Protein AF-A0A350PHE5-F1 (afdb_monomer_lite)

pLDDT: mean 70.02, std 13.22, range [41.78, 89.94]

Structure (mmCIF, N/CA/C/O backbone):
data_AF-A0A350PHE5-F1
#
_entry.id   AF-A0A350PHE5-F1
#
loop_
_atom_site.group_PDB
_atom_site.id
_atom_site.type_symbol
_atom_site.label_atom_id
_atom_site.label_alt_id
_atom_site.label_comp_id
_atom_site.label_asym_id
_atom_site.label_entity_id
_atom_site.label_seq_id
_atom_site.pdbx_PDB_ins_code
_atom_site.Cartn_x
_atom_site.Cartn_y
_atom_site.Cartn_z
_atom_site.occupancy
_atom_site.B_iso_or_equiv
_atom_site.auth_seq_id
_atom_site.auth_comp_id
_atom_site.auth_asym_id
_atom_site.auth_atom_id
_atom_site.pdbx_PDB_model_num
ATOM 1 N N . MET A 1 1 ? 28.711 2.537 -21.006 1.00 55.91 1 MET A N 1
ATOM 2 C CA . MET A 1 1 ? 27.345 2.313 -21.543 1.00 55.91 1 MET A CA 1
ATOM 3 C C . MET A 1 1 ? 26.547 1.326 -20.691 1.00 55.91 1 MET A C 1
ATOM 5 O O . MET A 1 1 ? 25.735 1.810 -19.923 1.00 55.91 1 MET A O 1
ATOM 9 N N . TYR A 1 2 ? 26.815 0.011 -20.688 1.00 60.38 2 TYR A N 1
ATOM 10 C CA . TYR A 1 2 ? 26.084 -0.926 -19.801 1.00 60.38 2 TYR A CA 1
ATOM 11 C C . TYR A 1 2 ? 26.309 -0.681 -18.296 1.00 60.38 2 TYR A C 1
ATOM 13 O O . TYR A 1 2 ? 25.380 -0.808 -17.503 1.00 60.38 2 TYR A O 1
ATOM 21 N N . GLU A 1 3 ? 27.524 -0.303 -17.886 1.00 70.81 3 GLU A N 1
ATOM 22 C CA . GLU A 1 3 ? 27.821 -0.021 -16.472 1.00 70.81 3 GLU A CA 1
ATOM 23 C C . GLU A 1 3 ? 27.126 1.255 -15.975 1.00 70.81 3 GLU A C 1
ATOM 25 O O . GLU A 1 3 ? 26.625 1.281 -14.851 1.00 70.81 3 GLU A O 1
ATOM 30 N N . ASP A 1 4 ? 27.025 2.285 -16.822 1.00 73.25 4 ASP A N 1
ATOM 31 C CA . ASP A 1 4 ? 26.329 3.539 -16.500 1.00 73.25 4 ASP A CA 1
ATOM 32 C C . ASP A 1 4 ? 24.809 3.343 -16.421 1.00 73.25 4 ASP A C 1
ATOM 34 O O . ASP A 1 4 ? 24.162 3.870 -15.511 1.00 73.25 4 ASP A O 1
ATOM 38 N N . GLU A 1 5 ? 24.235 2.528 -17.315 1.00 73.44 5 GLU A N 1
ATOM 39 C CA . GLU A 1 5 ? 22.822 2.130 -17.261 1.00 73.44 5 GLU A CA 1
ATOM 40 C C . GLU A 1 5 ? 22.507 1.345 -15.982 1.00 73.44 5 GLU A C 1
ATOM 42 O O . GLU A 1 5 ? 21.544 1.664 -15.282 1.00 73.44 5 GLU A O 1
ATOM 47 N N . GLN A 1 6 ? 23.351 0.379 -15.602 1.00 76.44 6 GLN A N 1
ATOM 48 C CA . GLN A 1 6 ? 23.175 -0.373 -14.355 1.00 76.44 6 GLN A CA 1
ATOM 49 C C . GLN A 1 6 ? 23.306 0.517 -13.114 1.00 76.44 6 GLN A C 1
ATOM 51 O O . GLN A 1 6 ? 22.558 0.352 -12.146 1.00 76.44 6 GLN A O 1
ATOM 56 N N . ARG A 1 7 ? 24.228 1.485 -13.127 1.00 79.62 7 ARG A N 1
ATOM 57 C CA . ARG A 1 7 ? 24.407 2.438 -12.024 1.00 79.62 7 ARG A CA 1
ATOM 58 C C . ARG A 1 7 ? 23.189 3.346 -11.878 1.00 79.62 7 ARG A C 1
ATOM 60 O O . ARG A 1 7 ? 22.701 3.530 -10.764 1.00 79.62 7 ARG A O 1
ATOM 67 N N . THR A 1 8 ? 22.664 3.839 -12.997 1.00 81.06 8 THR A N 1
ATOM 68 C CA . THR A 1 8 ? 21.463 4.682 -13.041 1.00 81.06 8 THR A CA 1
ATOM 69 C C . THR A 1 8 ? 20.235 3.909 -12.564 1.00 81.06 8 THR A C 1
ATOM 71 O O . THR A 1 8 ? 19.517 4.392 -11.690 1.00 81.06 8 THR A O 1
ATOM 74 N N . ALA A 1 9 ? 20.049 2.667 -13.025 1.00 80.00 9 ALA A N 1
ATOM 75 C CA . ALA A 1 9 ? 18.976 1.784 -12.566 1.00 80.00 9 ALA A CA 1
ATOM 76 C C . ALA A 1 9 ? 19.061 1.490 -11.057 1.00 80.00 9 ALA A C 1
ATOM 78 O O . ALA A 1 9 ? 18.048 1.493 -10.359 1.00 80.00 9 ALA A O 1
ATOM 79 N N . LYS A 1 10 ? 20.270 1.281 -10.521 1.00 84.38 10 LYS A N 1
ATOM 80 C CA . LYS A 1 10 ? 20.486 1.026 -9.089 1.00 84.38 10 LYS A CA 1
ATOM 81 C C . LYS A 1 10 ? 20.149 2.244 -8.226 1.00 84.38 10 LYS A C 1
ATOM 83 O O . LYS A 1 10 ? 19.542 2.086 -7.169 1.00 84.38 10 LYS A O 1
ATOM 88 N N . ILE A 1 11 ? 20.510 3.445 -8.681 1.00 89.50 11 ILE A N 1
ATOM 89 C CA . ILE A 1 11 ? 20.177 4.703 -7.999 1.00 89.50 11 ILE A CA 1
ATOM 90 C C . ILE A 1 11 ? 18.666 4.955 -8.066 1.00 89.50 11 ILE A C 1
ATOM 92 O O . ILE A 1 11 ? 18.058 5.223 -7.033 1.00 89.50 11 ILE A O 1
ATOM 96 N N . MET A 1 12 ? 18.044 4.780 -9.237 1.00 87.88 12 MET A N 1
ATOM 97 C CA . MET A 1 12 ? 16.588 4.862 -9.410 1.00 87.88 12 MET A CA 1
ATOM 98 C C . MET A 1 12 ? 15.851 3.917 -8.459 1.00 87.88 12 MET A C 1
ATOM 100 O O . MET A 1 12 ? 15.000 4.374 -7.703 1.00 87.88 12 MET A O 1
ATOM 104 N N . ASN A 1 13 ? 16.245 2.641 -8.392 1.00 84.94 13 ASN A N 1
ATOM 105 C CA . ASN A 1 13 ? 15.647 1.677 -7.463 1.00 84.94 13 ASN A CA 1
ATOM 106 C C . ASN A 1 13 ? 15.768 2.110 -5.996 1.00 84.94 13 ASN A C 1
ATOM 108 O O . ASN A 1 13 ? 14.815 1.961 -5.231 1.00 84.94 13 ASN A O 1
ATOM 112 N N . ALA A 1 14 ? 16.916 2.659 -5.591 1.00 89.38 14 ALA A N 1
ATOM 113 C CA . ALA A 1 14 ? 17.098 3.157 -4.231 1.00 89.38 14 ALA A CA 1
ATOM 114 C C . ALA A 1 14 ? 16.160 4.338 -3.928 1.00 89.38 14 ALA A C 1
ATOM 116 O O . ALA A 1 14 ? 15.500 4.346 -2.888 1.00 89.38 14 ALA A O 1
ATOM 117 N N . PHE A 1 15 ? 16.040 5.299 -4.848 1.00 89.94 15 PHE A N 1
ATOM 118 C CA . PHE A 1 15 ? 15.110 6.422 -4.708 1.00 89.94 15 PHE A CA 1
ATOM 119 C C . PHE A 1 15 ? 13.650 5.970 -4.689 1.00 89.94 15 PHE A C 1
ATOM 121 O O . PHE A 1 15 ? 12.884 6.452 -3.856 1.00 89.94 15 PHE A O 1
ATOM 128 N N . THR A 1 16 ? 13.266 5.018 -5.540 1.00 87.38 16 THR A N 1
ATOM 129 C CA . THR A 1 16 ? 11.925 4.423 -5.531 1.00 87.38 16 THR A CA 1
ATOM 130 C C . THR A 1 16 ? 11.619 3.789 -4.178 1.00 87.38 16 THR A C 1
ATOM 132 O O . THR A 1 16 ? 10.557 4.045 -3.613 1.00 87.38 16 THR A O 1
ATOM 135 N N . LEU A 1 17 ? 12.556 3.024 -3.610 1.00 87.25 17 LEU A N 1
ATOM 136 C CA . LEU A 1 17 ? 12.380 2.395 -2.301 1.00 87.25 17 LEU A CA 1
ATOM 137 C C . LEU A 1 17 ? 12.182 3.441 -1.191 1.00 87.25 17 LEU A C 1
ATOM 139 O O . LEU A 1 17 ? 11.273 3.318 -0.372 1.00 87.25 17 LEU A O 1
ATOM 143 N N . ILE A 1 18 ? 12.996 4.499 -1.192 1.00 89.12 18 ILE A N 1
ATOM 144 C CA . ILE A 1 18 ? 12.895 5.599 -0.225 1.00 89.12 18 ILE A CA 1
ATOM 145 C C . ILE A 1 18 ? 11.562 6.341 -0.382 1.00 89.12 18 ILE A C 1
ATOM 147 O O . ILE A 1 18 ? 10.881 6.593 0.612 1.00 89.12 18 ILE A O 1
ATOM 151 N N . ALA A 1 19 ? 11.154 6.652 -1.613 1.00 85.50 19 ALA A N 1
ATOM 152 C CA . ALA A 1 19 ? 9.892 7.328 -1.897 1.00 85.50 19 ALA A CA 1
ATOM 153 C C . ALA A 1 19 ? 8.683 6.511 -1.412 1.00 85.50 19 ALA A C 1
ATOM 155 O O . ALA A 1 19 ? 7.768 7.072 -0.809 1.00 85.50 19 ALA A O 1
ATOM 156 N N . ILE A 1 20 ? 8.707 5.185 -1.596 1.00 81.56 20 ILE A N 1
ATOM 157 C CA . ILE A 1 20 ? 7.680 4.273 -1.072 1.00 81.56 20 ILE A CA 1
ATOM 158 C C . ILE A 1 20 ? 7.622 4.347 0.459 1.00 81.56 20 ILE A C 1
ATOM 160 O O . ILE A 1 20 ? 6.535 4.485 1.022 1.00 81.56 20 ILE A O 1
ATOM 164 N N . ILE A 1 21 ? 8.772 4.305 1.142 1.00 79.88 21 ILE A N 1
ATOM 165 C CA . ILE A 1 21 ? 8.835 4.390 2.610 1.00 79.88 21 ILE A CA 1
ATOM 166 C C . ILE A 1 21 ? 8.258 5.724 3.097 1.00 79.88 21 ILE A C 1
ATOM 168 O O . ILE A 1 21 ? 7.383 5.729 3.963 1.00 79.88 21 ILE A O 1
ATOM 172 N N . ILE A 1 22 ? 8.676 6.848 2.513 1.00 85.69 22 ILE A N 1
ATOM 173 C CA . ILE A 1 22 ? 8.198 8.183 2.902 1.00 85.69 22 ILE A CA 1
ATOM 174 C C . ILE A 1 22 ? 6.689 8.318 2.655 1.00 85.69 22 ILE A C 1
ATOM 176 O O . ILE A 1 22 ? 5.957 8.770 3.538 1.00 85.69 22 ILE A O 1
ATOM 180 N N . GLY A 1 23 ? 6.198 7.867 1.497 1.00 79.00 23 GLY A N 1
ATOM 181 C CA . GLY A 1 23 ? 4.767 7.859 1.188 1.00 79.00 23 GLY A CA 1
ATOM 182 C C . GLY A 1 23 ? 3.960 7.015 2.180 1.00 79.00 23 GLY A C 1
ATOM 183 O O . GLY A 1 23 ? 2.909 7.446 2.661 1.00 79.00 23 GLY A O 1
ATOM 184 N N . SER A 1 24 ? 4.485 5.846 2.560 1.00 75.94 24 SER A N 1
ATOM 185 C CA . SER A 1 24 ? 3.849 4.967 3.546 1.00 75.94 24 SER A CA 1
ATOM 186 C C . SER A 1 24 ? 3.802 5.579 4.951 1.00 75.94 24 SER A C 1
ATOM 188 O O . SER A 1 24 ? 2.797 5.422 5.644 1.00 75.94 24 SER A O 1
ATOM 190 N N . LEU A 1 25 ? 4.828 6.338 5.352 1.00 77.44 25 LEU A N 1
ATOM 191 C CA . LEU A 1 25 ? 4.847 7.078 6.617 1.00 77.44 25 LEU A CA 1
ATOM 192 C C . LEU A 1 25 ? 3.802 8.200 6.631 1.00 77.44 25 LEU A C 1
ATOM 194 O O . LEU A 1 25 ? 3.119 8.379 7.639 1.00 77.44 25 LEU A O 1
ATOM 198 N N . GLY A 1 26 ? 3.616 8.907 5.512 1.00 77.94 26 GLY A N 1
ATOM 199 C CA . GLY A 1 26 ? 2.573 9.928 5.372 1.00 77.94 26 GLY A CA 1
ATOM 200 C C . GLY A 1 26 ? 1.163 9.349 5.517 1.00 77.94 26 GLY A C 1
ATOM 201 O O . GLY A 1 26 ? 0.356 9.853 6.301 1.00 77.94 26 GLY A O 1
ATOM 202 N N . LEU A 1 27 ? 0.885 8.231 4.836 1.00 70.38 27 LEU A N 1
ATOM 203 C CA . LEU A 1 27 ? -0.376 7.495 4.991 1.00 70.38 27 LEU A CA 1
ATOM 204 C C . LEU A 1 27 ? -0.555 6.966 6.418 1.00 70.38 27 LEU A C 1
ATOM 206 O O . LEU A 1 27 ? -1.645 7.062 6.980 1.00 70.38 27 LEU A O 1
ATOM 210 N N . PHE A 1 28 ? 0.504 6.438 7.035 1.00 68.25 28 PHE A N 1
ATOM 211 C CA . PHE A 1 28 ? 0.466 5.983 8.422 1.00 68.25 28 PHE A CA 1
ATOM 212 C C . PHE A 1 28 ? 0.117 7.127 9.384 1.00 68.25 28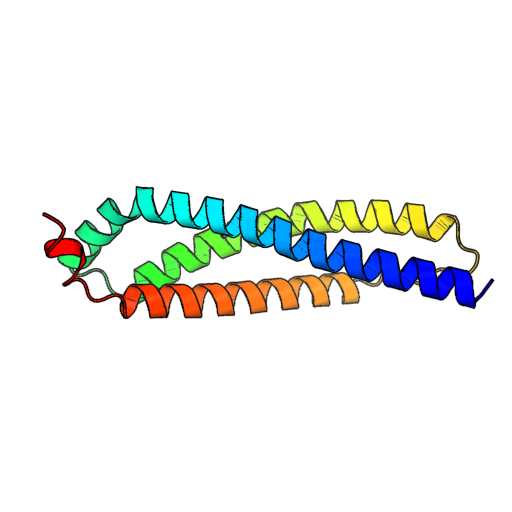 PHE A C 1
ATOM 214 O O . PHE A 1 28 ? -0.728 6.930 10.256 1.00 68.25 28 PHE A O 1
ATOM 221 N N . GLY A 1 29 ? 0.699 8.316 9.195 1.00 74.56 29 GLY A N 1
ATOM 222 C CA . GLY A 1 29 ? 0.399 9.517 9.977 1.00 74.56 29 GLY A CA 1
ATOM 223 C C . GLY A 1 29 ? -1.055 9.969 9.836 1.00 74.56 29 GLY A C 1
ATOM 224 O O . GLY A 1 29 ? -1.727 10.181 10.845 1.00 74.56 29 GLY A O 1
ATOM 225 N N . LEU A 1 30 ? -1.576 10.019 8.604 1.00 69.62 30 LEU A N 1
ATOM 226 C CA . LEU A 1 30 ? -2.986 10.333 8.333 1.00 69.62 30 LEU A CA 1
ATOM 227 C C . LEU A 1 30 ? -3.933 9.323 8.992 1.00 69.62 30 LEU A C 1
ATOM 229 O O . LEU A 1 30 ? -4.886 9.708 9.667 1.00 69.62 30 LEU A O 1
ATOM 233 N N . VAL A 1 31 ? -3.655 8.024 8.855 1.00 61.56 31 VAL A N 1
ATOM 234 C CA . VAL A 1 31 ? -4.470 6.965 9.469 1.00 61.56 31 VAL A CA 1
ATOM 235 C C . VAL A 1 31 ? -4.378 7.002 10.995 1.00 61.56 31 VAL A C 1
ATOM 237 O O . VAL A 1 31 ? -5.388 6.803 11.666 1.00 61.56 31 VAL A O 1
ATOM 240 N N . SER A 1 32 ? -3.200 7.274 11.563 1.00 67.31 32 SER A N 1
ATOM 241 C CA . SER A 1 32 ? -3.024 7.420 13.013 1.00 67.31 32 SER A CA 1
ATOM 242 C C . SER A 1 32 ? -3.818 8.610 13.548 1.00 67.31 32 SER A C 1
ATOM 244 O O . SER A 1 32 ? -4.476 8.486 14.577 1.00 67.31 32 SER A O 1
ATOM 246 N N . TYR A 1 33 ? -3.820 9.734 12.830 1.00 67.12 33 TYR A N 1
ATOM 247 C CA . TYR A 1 33 ? -4.602 10.914 13.188 1.00 67.12 33 TYR A CA 1
ATOM 248 C C . TYR A 1 33 ? -6.114 10.643 13.140 1.00 67.12 33 TYR A C 1
ATOM 250 O O . TYR A 1 33 ? -6.826 10.964 14.095 1.00 67.12 33 TYR A O 1
ATOM 258 N N . MET A 1 34 ? -6.597 9.975 12.084 1.00 62.31 34 MET A N 1
ATOM 259 C CA . MET A 1 34 ? -8.004 9.561 11.963 1.00 62.31 34 MET A CA 1
ATOM 260 C C . MET A 1 34 ? -8.417 8.553 13.046 1.00 62.31 34 MET A C 1
ATOM 262 O O . MET A 1 34 ? -9.518 8.636 13.590 1.00 62.31 34 MET A O 1
ATOM 266 N N . SER A 1 35 ? -7.530 7.619 13.407 1.00 57.84 35 SER A N 1
ATOM 267 C CA . SER A 1 35 ? -7.788 6.646 14.473 1.00 57.84 35 SER A CA 1
ATOM 268 C C . SER A 1 35 ? -7.939 7.325 15.834 1.00 57.84 35 SER A C 1
ATOM 270 O O . SER A 1 35 ? -8.821 6.935 16.591 1.00 57.84 35 SER A O 1
ATOM 272 N N . THR A 1 36 ? -7.130 8.346 16.138 1.00 59.62 36 THR A N 1
ATOM 273 C CA . THR A 1 36 ? -7.210 9.103 17.402 1.00 59.62 36 THR A CA 1
ATOM 274 C C . THR A 1 36 ? -8.455 9.992 17.481 1.00 59.62 36 THR A C 1
ATOM 276 O O . THR A 1 36 ? -8.963 10.245 18.570 1.00 59.62 36 THR A O 1
ATOM 279 N N . THR A 1 37 ? -8.983 10.460 16.347 1.00 55.16 37 THR A N 1
ATOM 280 C CA . THR A 1 37 ? -10.230 11.245 16.320 1.00 55.16 37 THR A CA 1
ATOM 281 C C . THR A 1 37 ? -11.483 10.368 16.402 1.00 55.16 37 THR A C 1
ATOM 283 O O . THR A 1 37 ? -12.480 10.804 16.973 1.00 55.16 37 THR A O 1
ATOM 286 N N . ARG A 1 38 ? -11.443 9.120 15.907 1.00 58.12 38 ARG A N 1
ATOM 287 C CA . ARG A 1 38 ? -12.589 8.183 15.927 1.00 58.12 38 ARG A CA 1
ATOM 288 C C . ARG A 1 38 ? -12.588 7.161 17.072 1.00 58.12 38 ARG A C 1
ATOM 290 O O . ARG A 1 38 ? -13.576 6.450 17.254 1.00 58.12 38 ARG A O 1
ATOM 297 N N . THR A 1 39 ? -11.544 7.104 17.900 1.00 56.72 39 THR A N 1
ATOM 298 C CA . THR A 1 39 ? -11.468 6.210 19.075 1.00 56.72 39 THR A CA 1
ATOM 299 C C . THR A 1 39 ? -12.597 6.433 20.082 1.00 56.72 39 THR A C 1
ATOM 301 O O . THR A 1 39 ? -13.047 5.464 20.690 1.00 56.72 39 THR A O 1
ATOM 304 N N . LYS A 1 40 ? -13.112 7.665 20.227 1.00 51.25 40 LYS A N 1
ATOM 305 C CA . LYS A 1 40 ? -14.237 7.961 21.136 1.00 51.25 40 LYS A CA 1
ATOM 306 C C . LYS A 1 40 ? -15.548 7.283 20.711 1.00 51.25 40 LYS A C 1
ATOM 308 O O . LYS A 1 40 ? -16.235 6.725 21.559 1.00 51.25 40 LYS A O 1
ATOM 313 N N . GLU A 1 41 ? -15.872 7.248 19.418 1.00 54.81 41 GLU A N 1
ATOM 314 C CA . GLU A 1 41 ? -17.086 6.573 18.921 1.00 54.81 41 GLU A CA 1
ATOM 315 C C . GLU A 1 41 ? -16.964 5.044 18.961 1.00 54.81 41 GLU A C 1
ATOM 317 O O . GLU A 1 41 ? -17.926 4.337 19.277 1.00 54.81 41 GLU A O 1
ATOM 322 N N . ILE A 1 42 ? -15.765 4.525 18.680 1.00 57.94 42 ILE A N 1
ATOM 323 C CA . ILE A 1 42 ? -15.470 3.087 18.711 1.00 57.94 42 ILE A CA 1
ATOM 324 C C . ILE A 1 42 ? -15.523 2.558 20.153 1.00 57.94 42 ILE A C 1
ATOM 326 O O . ILE A 1 42 ? -16.063 1.476 20.387 1.00 57.94 42 ILE A O 1
ATOM 330 N N . GLY A 1 43 ? -15.030 3.336 21.125 1.00 52.12 43 GLY A N 1
ATOM 331 C CA . GLY A 1 43 ? -15.122 3.026 22.553 1.00 52.12 43 GLY A CA 1
ATOM 332 C C . GLY A 1 43 ? -16.569 2.926 23.038 1.00 52.12 43 GLY A C 1
ATOM 333 O O . GLY A 1 43 ? -16.934 1.926 23.650 1.00 52.12 43 GLY A O 1
ATOM 334 N N . VAL A 1 44 ? -17.426 3.888 22.677 1.00 57.25 44 VAL A N 1
ATOM 335 C CA . VAL A 1 44 ? -18.856 3.877 23.047 1.00 57.25 44 VAL A CA 1
ATOM 336 C C . VAL A 1 44 ? -19.599 2.691 22.414 1.00 57.25 44 VAL A C 1
ATOM 338 O O . VAL A 1 44 ? -20.355 2.005 23.101 1.00 57.25 44 VAL A O 1
ATOM 341 N N . ARG A 1 45 ? -19.342 2.368 21.136 1.00 56.88 45 ARG A N 1
ATOM 342 C CA . ARG A 1 45 ? -19.952 1.196 20.469 1.00 56.88 45 ARG A CA 1
ATOM 343 C C . ARG A 1 45 ? -19.505 -0.145 21.063 1.00 56.88 45 ARG A C 1
ATOM 345 O O . ARG A 1 45 ? -20.310 -1.071 21.117 1.00 56.88 45 ARG A O 1
ATOM 352 N N . LYS A 1 46 ? -18.258 -0.265 21.531 1.00 53.72 46 LYS A N 1
ATOM 353 C CA . LYS A 1 46 ? -17.735 -1.500 22.146 1.00 53.72 46 LYS A CA 1
ATOM 354 C C . LYS A 1 46 ? -18.353 -1.768 23.524 1.00 53.72 46 LYS A C 1
ATOM 356 O O . LYS A 1 46 ? -18.664 -2.915 23.825 1.00 53.72 46 LYS A O 1
ATOM 361 N N . VAL A 1 47 ? -18.599 -0.723 24.322 1.00 54.19 47 VAL A N 1
ATOM 362 C CA . VAL A 1 47 ? -19.297 -0.834 25.623 1.00 54.19 47 VAL A CA 1
ATOM 363 C C . VAL A 1 47 ? -20.776 -1.213 25.440 1.00 54.19 47 VAL A C 1
ATOM 365 O O . VAL A 1 47 ? -21.346 -1.893 26.285 1.00 54.19 47 VAL A O 1
ATOM 368 N N . LEU A 1 48 ? -21.372 -0.863 24.294 1.00 52.19 48 LEU A N 1
ATOM 369 C CA . LEU A 1 48 ? -22.730 -1.257 23.896 1.00 52.19 48 LEU A CA 1
ATOM 370 C C . LEU A 1 48 ? -22.828 -2.668 23.270 1.00 52.19 48 LEU A C 1
ATOM 372 O O . LEU A 1 48 ? -23.909 -3.061 22.840 1.00 52.19 48 LEU A O 1
ATOM 376 N N . GLY A 1 49 ? -21.734 -3.440 23.219 1.00 53.22 49 GLY A N 1
ATOM 377 C CA . GLY A 1 49 ? -21.746 -4.836 22.759 1.00 53.22 49 GLY A CA 1
ATOM 378 C C . GLY A 1 49 ? -21.443 -5.055 21.271 1.00 53.22 49 GLY A C 1
ATOM 379 O O . GLY A 1 49 ? -21.728 -6.133 20.751 1.00 53.22 49 GLY A O 1
ATOM 380 N N . ALA A 1 50 ? -20.861 -4.075 20.568 1.00 52.75 50 ALA A N 1
ATOM 381 C CA . ALA A 1 50 ? -20.460 -4.254 19.170 1.00 52.75 50 ALA A CA 1
ATOM 382 C C . ALA A 1 50 ? -19.370 -5.334 19.014 1.00 52.75 50 ALA A C 1
ATOM 384 O O . ALA A 1 50 ? -18.348 -5.326 19.706 1.00 52.75 50 ALA A O 1
ATOM 385 N N . ASN A 1 51 ? -19.589 -6.258 18.076 1.00 57.00 51 ASN A N 1
ATOM 386 C CA . ASN A 1 51 ? -18.736 -7.419 17.839 1.00 57.00 51 ASN A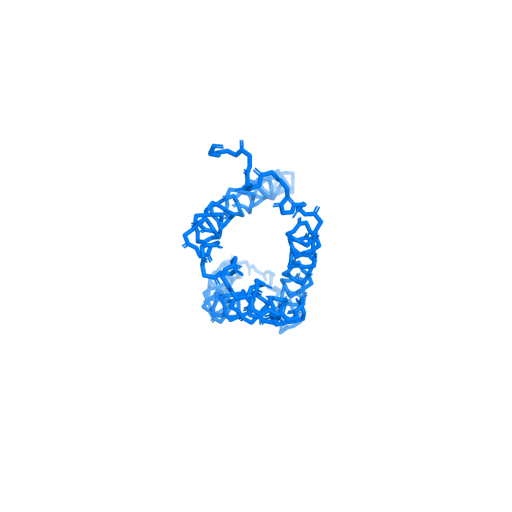 CA 1
ATOM 387 C C . ASN A 1 51 ? -17.416 -7.001 17.155 1.00 57.00 51 ASN A C 1
ATOM 389 O O . ASN A 1 51 ? -17.389 -6.097 16.320 1.00 57.00 51 ASN A O 1
ATOM 393 N N . LEU A 1 52 ? -16.307 -7.681 17.468 1.00 55.38 52 LEU A N 1
ATOM 394 C CA . LEU A 1 52 ? -14.966 -7.400 16.921 1.00 55.38 52 LEU A CA 1
ATOM 395 C C . LEU A 1 52 ? -14.946 -7.428 15.376 1.00 55.38 52 LEU A C 1
ATOM 397 O O . LEU A 1 52 ? -14.182 -6.705 14.734 1.00 55.38 52 LEU A O 1
ATOM 401 N N . LEU A 1 53 ? -15.839 -8.232 14.791 1.00 57.62 53 LEU A N 1
ATOM 402 C CA . LEU A 1 53 ? -16.070 -8.353 13.352 1.00 57.62 53 LEU A CA 1
ATOM 403 C C . LEU A 1 53 ? -16.605 -7.068 12.703 1.00 57.62 53 LEU A C 1
ATOM 405 O O . LEU A 1 53 ? -16.241 -6.789 11.564 1.00 57.62 53 LEU A O 1
ATOM 409 N N . ASP A 1 54 ? -17.398 -6.253 13.403 1.00 59.41 54 ASP A N 1
ATOM 410 C CA . ASP A 1 54 ? -17.917 -4.995 12.847 1.00 59.41 54 ASP A CA 1
ATOM 411 C C . ASP A 1 54 ? -16.829 -3.924 12.763 1.00 59.41 54 ASP A C 1
ATOM 413 O O . ASP A 1 54 ? -16.775 -3.161 11.800 1.00 59.41 54 ASP A O 1
ATOM 417 N N . ILE A 1 55 ? -15.902 -3.912 13.726 1.00 60.41 55 ILE A N 1
ATOM 418 C CA . ILE A 1 55 ? -14.729 -3.030 13.699 1.00 60.41 55 ILE A CA 1
ATOM 419 C C . ILE A 1 55 ? -13.794 -3.452 12.557 1.00 60.41 55 ILE A C 1
ATOM 421 O O . ILE A 1 55 ? -13.360 -2.609 11.773 1.00 60.41 55 ILE A O 1
ATOM 425 N N . LEU A 1 56 ? -13.540 -4.757 12.410 1.00 59.78 56 LEU A N 1
ATOM 426 C CA . LEU A 1 56 ? -12.780 -5.317 11.286 1.00 59.78 56 LEU A CA 1
ATOM 427 C C . LEU A 1 56 ? -13.391 -4.939 9.932 1.00 59.78 56 LEU A C 1
ATOM 429 O O . LEU A 1 56 ? -12.672 -4.531 9.020 1.00 59.78 56 LEU A O 1
ATOM 433 N N . LYS A 1 57 ? -14.716 -5.042 9.805 1.00 63.69 57 LYS A N 1
ATOM 434 C CA . LYS A 1 57 ? -15.429 -4.738 8.565 1.00 63.69 57 LYS A CA 1
ATOM 435 C C . LYS A 1 57 ? -15.427 -3.240 8.267 1.00 63.69 57 LYS A C 1
ATOM 437 O O . LYS A 1 57 ? -15.171 -2.864 7.129 1.00 63.69 57 LYS A O 1
ATOM 442 N N . LEU A 1 58 ? -15.633 -2.383 9.266 1.00 64.50 58 LEU A N 1
ATOM 443 C CA . LEU A 1 58 ? -15.628 -0.929 9.091 1.00 64.50 58 LEU A CA 1
ATOM 444 C C . LEU A 1 58 ? -14.258 -0.425 8.610 1.00 64.50 58 LEU A C 1
ATOM 446 O O . LEU A 1 58 ? -14.169 0.189 7.549 1.00 64.50 58 LEU A O 1
ATOM 450 N N . PHE A 1 59 ? -13.186 -0.762 9.335 1.00 64.19 59 PHE A N 1
ATOM 451 C CA . PHE A 1 59 ? -11.824 -0.363 8.962 1.00 64.19 59 PHE A CA 1
ATOM 452 C C . PHE A 1 59 ? -11.365 -1.014 7.658 1.00 64.19 59 PHE A C 1
ATOM 454 O O . PHE A 1 59 ? -10.698 -0.369 6.847 1.00 64.19 59 PHE A O 1
ATOM 461 N N . GLY A 1 60 ? -11.728 -2.281 7.441 1.00 66.44 60 GLY A N 1
ATOM 462 C CA . GLY A 1 60 ? -11.396 -2.997 6.218 1.00 66.44 60 GLY A CA 1
ATOM 463 C C . GLY A 1 60 ? -12.034 -2.369 4.984 1.00 66.44 60 GLY A C 1
ATOM 464 O O . GLY A 1 60 ? -11.357 -2.201 3.975 1.00 66.44 60 GLY A O 1
ATOM 465 N N . THR A 1 61 ? -13.301 -1.959 5.075 1.00 67.69 61 THR A N 1
ATOM 466 C CA . THR A 1 61 ? -14.018 -1.346 3.948 1.00 67.69 61 THR A CA 1
ATOM 467 C C . THR A 1 61 ? -13.522 0.075 3.676 1.00 67.69 61 THR A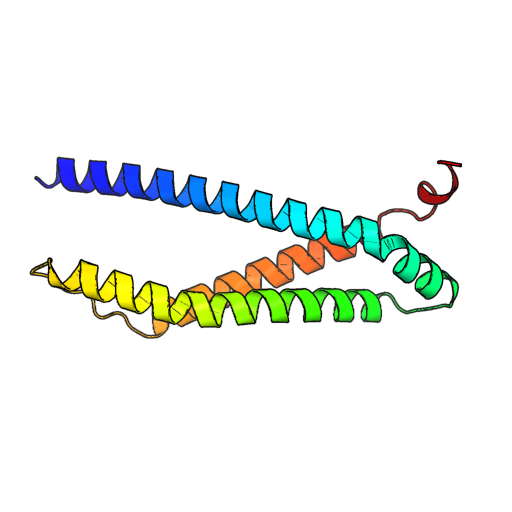 C 1
ATOM 469 O O . THR A 1 61 ? -13.320 0.425 2.519 1.00 67.69 61 THR A O 1
ATOM 472 N N . GLU A 1 62 ? -13.261 0.878 4.714 1.00 69.25 62 GLU A N 1
ATOM 473 C CA . GLU A 1 62 ? -12.770 2.259 4.567 1.00 69.25 62 GLU A CA 1
ATOM 474 C C . GLU A 1 62 ? -11.374 2.288 3.921 1.00 69.25 62 GLU A C 1
ATOM 476 O O . GLU A 1 62 ? -11.145 3.038 2.973 1.00 69.25 62 GLU A O 1
ATOM 481 N N . LEU A 1 63 ? -10.466 1.399 4.342 1.00 68.31 63 LEU A N 1
ATOM 482 C CA . LEU A 1 63 ? -9.135 1.276 3.741 1.00 68.31 63 LEU A CA 1
ATOM 483 C C . LEU A 1 63 ? -9.168 0.640 2.349 1.00 68.31 63 LEU A C 1
ATOM 485 O O . LEU A 1 63 ? -8.498 1.146 1.454 1.00 68.31 63 LEU A O 1
ATOM 489 N N . ALA A 1 64 ? -9.955 -0.417 2.126 1.00 73.81 64 ALA A N 1
ATOM 490 C CA . ALA A 1 64 ? -10.095 -1.015 0.796 1.00 73.81 64 ALA A CA 1
ATOM 491 C C . ALA A 1 64 ? -10.651 -0.010 -0.224 1.00 73.81 64 ALA A C 1
ATOM 493 O O . ALA A 1 64 ? -10.188 0.029 -1.363 1.00 73.81 64 ALA A O 1
ATOM 494 N N . LEU A 1 65 ? -11.590 0.842 0.194 1.00 77.12 65 LEU A N 1
ATOM 495 C CA . LEU A 1 65 ? -12.151 1.899 -0.640 1.00 77.12 65 LEU A CA 1
ATOM 496 C C . LEU A 1 65 ? -11.114 2.997 -0.923 1.00 77.12 65 LEU A C 1
ATOM 498 O O . LEU A 1 65 ? -10.933 3.368 -2.081 1.00 77.12 65 LEU A O 1
ATOM 502 N N . LEU A 1 66 ? -10.359 3.446 0.088 1.00 75.69 66 LEU A N 1
ATOM 503 C CA . LEU A 1 66 ? -9.282 4.430 -0.089 1.00 75.69 66 LEU A CA 1
ATOM 504 C C . LEU A 1 66 ? -8.175 3.918 -1.029 1.00 75.69 66 LEU A C 1
ATOM 506 O O . LEU A 1 66 ? -7.721 4.625 -1.932 1.00 75.69 66 LEU A O 1
ATOM 510 N N . THR A 1 67 ? -7.750 2.669 -0.831 1.00 77.31 67 THR A N 1
ATOM 511 C CA . THR A 1 67 ? -6.731 2.002 -1.644 1.00 77.31 67 THR A CA 1
ATOM 512 C C . THR A 1 67 ? -7.230 1.749 -3.066 1.00 77.31 67 THR A C 1
ATOM 514 O O . THR A 1 67 ? -6.488 1.974 -4.020 1.00 77.31 67 THR A O 1
ATOM 517 N N . GLY A 1 68 ? -8.491 1.339 -3.225 1.00 80.69 68 GLY A N 1
ATOM 518 C CA . GLY A 1 68 ? -9.120 1.125 -4.526 1.00 80.69 68 GLY A CA 1
ATOM 519 C C . GLY A 1 68 ? -9.194 2.410 -5.348 1.00 80.69 68 GLY A C 1
ATOM 520 O O . GLY A 1 68 ? -8.748 2.427 -6.492 1.00 80.69 68 GLY A O 1
ATOM 521 N N . ILE A 1 69 ? -9.661 3.511 -4.749 1.00 82.56 69 ILE A N 1
ATOM 522 C CA . ILE A 1 69 ? -9.684 4.831 -5.401 1.00 82.56 69 ILE A CA 1
ATOM 523 C C . ILE A 1 69 ? -8.268 5.263 -5.799 1.00 82.56 69 ILE A C 1
ATOM 525 O O . ILE A 1 69 ? -8.049 5.704 -6.927 1.00 82.56 69 ILE A O 1
ATOM 529 N N . SER A 1 70 ? -7.292 5.082 -4.906 1.00 83.06 70 SER A N 1
ATOM 530 C CA . SER A 1 70 ? -5.892 5.409 -5.198 1.00 83.06 70 SER A CA 1
ATOM 531 C C . SER A 1 70 ? -5.356 4.611 -6.391 1.00 83.06 70 SER A C 1
ATOM 533 O O . SER A 1 70 ? -4.696 5.180 -7.256 1.00 83.06 70 SER A O 1
ATOM 535 N N . PHE A 1 71 ? -5.674 3.315 -6.486 1.00 84.25 71 PHE A N 1
ATOM 536 C CA . PHE A 1 71 ? -5.258 2.468 -7.607 1.00 84.25 71 PHE A CA 1
ATOM 537 C C . PHE A 1 71 ? -5.908 2.889 -8.928 1.00 84.25 71 PHE A C 1
ATOM 539 O O . PHE A 1 71 ? -5.223 2.963 -9.946 1.00 84.25 71 PHE A O 1
ATOM 546 N N . VAL A 1 72 ? -7.205 3.211 -8.915 1.00 88.12 72 VAL A N 1
ATOM 547 C CA . VAL A 1 72 ? -7.940 3.663 -10.109 1.00 88.12 72 VAL A CA 1
ATOM 548 C C . VAL A 1 72 ? -7.336 4.940 -10.692 1.00 88.12 72 VAL A C 1
ATOM 550 O O . VAL A 1 72 ? -7.323 5.098 -11.908 1.00 88.12 72 VAL A O 1
ATOM 553 N N . ILE A 1 73 ? -6.801 5.828 -9.853 1.00 87.56 73 ILE A N 1
ATOM 554 C CA . ILE A 1 73 ? -6.128 7.055 -10.299 1.00 87.56 73 ILE A CA 1
ATOM 555 C C . ILE A 1 73 ? -4.673 6.770 -10.705 1.00 87.56 73 ILE A C 1
ATOM 557 O O . ILE A 1 73 ? -4.205 7.251 -11.736 1.00 87.56 73 ILE A O 1
ATOM 561 N N . ALA A 1 74 ? -3.949 5.964 -9.924 1.00 84.75 74 ALA A N 1
ATOM 562 C CA . ALA A 1 74 ? -2.536 5.678 -10.160 1.00 84.75 74 ALA A CA 1
ATOM 563 C C . ALA A 1 74 ? -2.288 4.828 -11.417 1.00 84.75 74 ALA A C 1
ATOM 565 O O . ALA A 1 74 ? -1.314 5.069 -12.127 1.00 84.75 74 ALA A O 1
ATOM 566 N N . ALA A 1 75 ? -3.157 3.857 -11.719 1.00 85.94 75 ALA A N 1
ATOM 567 C CA . ALA A 1 75 ? -3.009 2.961 -12.865 1.00 85.94 75 ALA A CA 1
ATOM 568 C C . ALA A 1 75 ? -2.955 3.693 -14.227 1.00 85.94 75 ALA A C 1
ATOM 570 O O . ALA A 1 75 ? -1.980 3.489 -14.954 1.00 85.94 75 ALA A O 1
ATOM 571 N N . PRO A 1 76 ? -3.913 4.574 -14.591 1.00 87.81 76 PRO A N 1
ATOM 572 C CA . PRO A 1 76 ? -3.866 5.297 -15.863 1.00 87.81 76 PRO A CA 1
ATOM 573 C C . PRO A 1 76 ? -2.710 6.301 -15.928 1.00 87.81 76 PRO A C 1
ATOM 575 O O . PRO A 1 76 ? -2.080 6.431 -16.976 1.00 87.81 76 PRO A O 1
ATOM 578 N N . ILE A 1 77 ? -2.384 6.966 -14.814 1.00 87.75 77 ILE A N 1
ATOM 579 C CA . ILE A 1 77 ? -1.243 7.892 -14.737 1.00 87.75 77 ILE A CA 1
ATOM 580 C C . ILE A 1 77 ? 0.068 7.142 -14.990 1.00 87.75 77 ILE A C 1
ATOM 582 O O . ILE A 1 77 ? 0.869 7.555 -15.828 1.00 87.75 77 ILE A O 1
ATOM 586 N N . SER A 1 78 ? 0.270 6.014 -14.303 1.00 85.56 78 SER A N 1
ATOM 587 C CA . SER A 1 78 ? 1.457 5.174 -14.462 1.00 85.56 78 SER A CA 1
ATOM 588 C C . SER A 1 78 ? 1.573 4.636 -15.885 1.00 85.56 78 SER A C 1
ATOM 590 O O . SER A 1 78 ? 2.655 4.686 -16.464 1.00 85.56 78 SER A O 1
ATOM 592 N N . TRP A 1 79 ? 0.465 4.196 -16.485 1.00 85.06 79 TRP A N 1
ATOM 593 C CA . TRP A 1 79 ? 0.451 3.742 -17.873 1.00 85.06 79 TRP A CA 1
ATOM 594 C C . TRP A 1 79 ? 0.843 4.845 -18.861 1.00 85.06 79 TRP A C 1
ATOM 596 O O . TRP A 1 79 ? 1.656 4.600 -19.751 1.00 85.06 79 TRP A O 1
ATOM 606 N N . TYR A 1 80 ? 0.315 6.060 -18.687 1.00 85.44 80 TYR A N 1
ATOM 607 C CA . TYR A 1 80 ? 0.628 7.202 -19.547 1.00 85.44 80 TYR A CA 1
ATOM 608 C C . TYR A 1 80 ? 2.109 7.596 -19.466 1.00 85.44 80 TYR A C 1
ATOM 610 O O . TYR A 1 80 ? 2.783 7.689 -20.491 1.00 85.44 80 TYR A O 1
ATOM 618 N N . LEU A 1 81 ? 2.634 7.758 -18.247 1.00 84.38 81 LEU A N 1
ATOM 619 C CA . LEU A 1 81 ? 4.046 8.070 -18.006 1.00 84.38 81 LEU A CA 1
ATOM 620 C C . LEU A 1 81 ? 4.969 6.997 -18.585 1.00 84.38 81 LEU A C 1
ATOM 622 O O . LEU A 1 81 ? 5.952 7.316 -19.248 1.00 84.38 81 LEU A O 1
ATOM 626 N N . MET A 1 82 ? 4.640 5.725 -18.354 1.00 80.50 82 MET A N 1
ATOM 627 C CA . MET A 1 82 ? 5.491 4.614 -18.762 1.00 80.50 82 MET A CA 1
ATOM 628 C C . MET A 1 82 ? 5.452 4.386 -20.274 1.00 80.50 82 MET A C 1
ATOM 630 O O . MET A 1 82 ? 6.479 4.047 -20.851 1.00 80.50 82 MET A O 1
ATOM 634 N N . ARG A 1 83 ? 4.316 4.643 -20.937 1.00 81.19 83 ARG A N 1
ATOM 635 C CA . ARG A 1 83 ? 4.235 4.676 -22.404 1.00 81.19 83 ARG A CA 1
ATOM 636 C C . ARG A 1 83 ? 5.126 5.775 -22.981 1.00 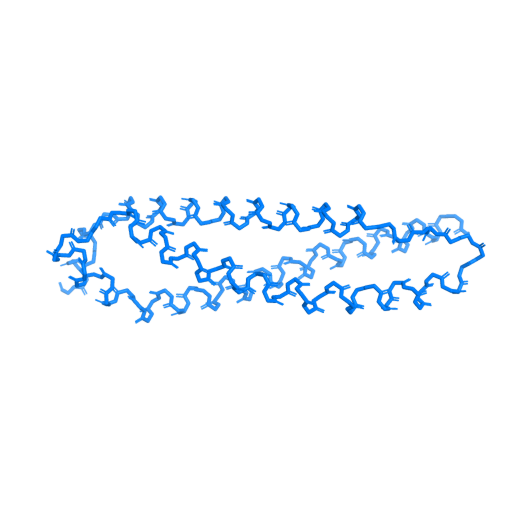81.19 83 ARG A C 1
ATOM 638 O O . ARG A 1 83 ? 5.921 5.478 -23.863 1.00 81.19 83 ARG A O 1
ATOM 645 N N . ASN A 1 84 ? 5.015 7.001 -22.468 1.00 81.75 84 ASN A N 1
ATOM 646 C CA . ASN A 1 84 ? 5.810 8.134 -22.948 1.00 81.75 84 ASN A CA 1
ATOM 647 C C . ASN A 1 84 ? 7.315 7.888 -22.753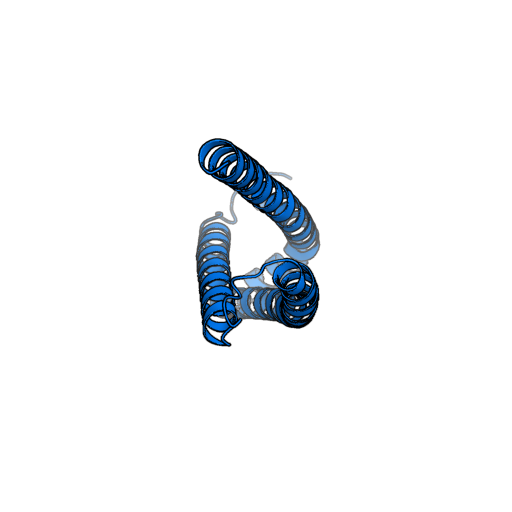 1.00 81.75 84 ASN A C 1
ATOM 649 O O . ASN A 1 84 ? 8.113 8.178 -23.633 1.00 81.75 84 ASN A O 1
ATOM 653 N N . TRP A 1 85 ? 7.693 7.276 -21.627 1.00 78.50 85 TRP A N 1
ATOM 654 C CA . TRP A 1 85 ? 9.072 6.873 -21.361 1.00 78.50 85 TRP A CA 1
ATOM 655 C C . TRP A 1 85 ? 9.564 5.781 -22.321 1.00 78.50 85 TRP A C 1
ATOM 657 O O . TRP A 1 85 ? 10.681 5.856 -22.815 1.00 78.50 85 TRP A O 1
ATOM 667 N N . LEU A 1 86 ? 8.744 4.764 -22.613 1.00 75.19 86 LEU A N 1
ATOM 668 C CA . LEU A 1 86 ? 9.116 3.665 -23.515 1.00 75.19 86 LEU A CA 1
ATOM 669 C C . LEU A 1 86 ? 9.200 4.071 -24.992 1.00 75.19 86 LEU A C 1
ATOM 671 O O . LEU A 1 86 ? 9.809 3.346 -25.777 1.00 75.19 86 LEU A O 1
ATOM 675 N N . GLU A 1 87 ? 8.587 5.183 -25.397 1.00 74.69 87 GLU A N 1
ATOM 676 C CA . GLU A 1 87 ? 8.671 5.672 -26.777 1.00 74.69 87 GLU A CA 1
ATOM 677 C C . GLU A 1 87 ? 10.079 6.148 -27.157 1.00 74.69 87 GLU A C 1
ATOM 679 O O . GLU A 1 87 ? 10.448 6.023 -28.325 1.00 74.69 87 GLU A O 1
ATOM 684 N N . GLU A 1 88 ? 10.885 6.583 -26.184 1.00 69.88 88 GLU A N 1
ATOM 685 C CA . GLU A 1 88 ? 12.282 6.994 -26.381 1.00 69.88 88 GLU A CA 1
ATOM 686 C C . GLU A 1 88 ? 13.253 5.807 -26.553 1.00 69.88 88 GLU A C 1
ATOM 688 O O . GLU A 1 88 ? 14.395 5.997 -26.973 1.00 69.88 88 GLU A O 1
ATOM 693 N N . PHE A 1 89 ? 12.812 4.569 -26.291 1.00 68.69 89 PHE A N 1
ATOM 694 C CA . PHE A 1 89 ? 13.651 3.371 -26.384 1.00 68.69 89 PHE A CA 1
ATOM 695 C C . PHE A 1 89 ? 13.344 2.542 -27.640 1.00 68.69 89 PHE A C 1
ATOM 697 O O . PHE A 1 89 ? 12.195 2.235 -27.964 1.00 68.69 89 PHE A O 1
ATOM 704 N N . ALA A 1 90 ? 14.403 2.107 -28.334 1.00 60.56 90 ALA A N 1
ATOM 705 C CA . ALA A 1 90 ? 14.304 1.242 -29.515 1.00 60.56 90 ALA A CA 1
ATOM 706 C C . ALA A 1 90 ? 13.795 -0.181 -29.190 1.00 60.56 90 ALA A C 1
ATOM 708 O O . ALA A 1 90 ? 13.268 -0.860 -30.070 1.00 60.56 90 ALA A O 1
ATOM 709 N N . TYR A 1 91 ? 13.924 -0.621 -27.931 1.00 53.19 91 TYR A N 1
ATOM 710 C CA . TYR A 1 91 ? 13.418 -1.899 -27.425 1.00 53.19 91 TYR A CA 1
ATOM 711 C C . TYR A 1 91 ? 12.268 -1.634 -26.443 1.00 53.19 91 TYR A C 1
ATOM 713 O O . TYR A 1 91 ? 12.488 -1.141 -25.337 1.00 53.19 91 TYR A O 1
ATOM 721 N N . LYS A 1 92 ? 11.032 -1.924 -26.858 1.00 65.50 92 LYS A N 1
ATOM 722 C CA . LYS A 1 92 ? 9.814 -1.617 -26.093 1.00 65.50 92 LYS A CA 1
ATOM 723 C C . LYS A 1 92 ? 9.290 -2.886 -25.430 1.00 65.50 92 LYS A C 1
ATOM 725 O O . LYS A 1 92 ? 9.074 -3.886 -26.107 1.00 65.50 92 LYS A O 1
ATOM 730 N N . ILE A 1 93 ? 9.058 -2.842 -24.121 1.00 68.25 93 ILE A N 1
ATOM 731 C CA . ILE A 1 93 ? 8.307 -3.888 -23.416 1.00 68.25 93 ILE A CA 1
ATOM 732 C C . ILE A 1 93 ? 6.823 -3.536 -23.513 1.00 68.25 93 ILE A C 1
ATOM 734 O O . ILE A 1 93 ? 6.413 -2.441 -23.135 1.00 68.25 93 ILE A O 1
ATOM 738 N N . GLU A 1 94 ? 5.993 -4.452 -24.003 1.00 67.12 94 GLU A N 1
ATOM 739 C CA . GLU A 1 94 ? 4.549 -4.238 -23.968 1.00 67.12 94 GLU A CA 1
ATOM 740 C C . GLU A 1 94 ? 4.063 -4.226 -22.515 1.00 67.12 94 GLU A C 1
ATOM 742 O O . GLU A 1 94 ? 4.228 -5.193 -21.768 1.00 67.12 94 GLU A O 1
ATOM 747 N N . LEU A 1 95 ? 3.457 -3.108 -22.105 1.00 68.19 95 LEU A N 1
ATOM 748 C CA . LEU A 1 95 ? 2.803 -2.973 -20.807 1.00 68.19 95 LEU A CA 1
ATOM 749 C C . LEU A 1 95 ? 1.544 -3.843 -20.778 1.00 68.19 95 LEU A C 1
ATOM 751 O O . LEU A 1 95 ? 0.433 -3.374 -21.021 1.00 68.19 95 LEU A O 1
ATOM 755 N N . GLY A 1 96 ? 1.728 -5.130 -20.496 1.00 75.31 96 GLY A N 1
ATOM 756 C CA . GLY A 1 96 ? 0.633 -6.068 -20.320 1.00 75.31 96 GLY A CA 1
ATOM 757 C C . GLY A 1 96 ? -0.184 -5.755 -19.065 1.00 75.31 96 GLY A C 1
ATOM 758 O O . GLY A 1 96 ? 0.355 -5.360 -18.028 1.00 75.31 96 GLY A O 1
ATOM 759 N N . ILE A 1 97 ? -1.492 -6.030 -19.127 1.00 78.81 97 ILE A N 1
ATOM 760 C CA . ILE A 1 97 ? -2.415 -5.956 -17.977 1.00 78.81 97 ILE A CA 1
ATOM 761 C C . ILE A 1 97 ? -1.880 -6.748 -16.761 1.00 78.81 97 ILE A C 1
ATOM 763 O O . ILE A 1 97 ? -2.177 -6.401 -15.618 1.00 78.81 97 ILE A O 1
ATOM 767 N N . GLY A 1 98 ? -1.043 -7.770 -16.984 1.00 83.56 98 GLY A N 1
ATOM 768 C CA . GLY A 1 98 ? -0.440 -8.591 -15.932 1.00 83.56 98 GLY A CA 1
ATOM 769 C C . GLY A 1 98 ? 0.350 -7.806 -14.877 1.00 83.56 98 GLY A C 1
ATOM 770 O O . GLY A 1 98 ? 0.273 -8.149 -13.700 1.00 83.56 98 GLY A O 1
ATOM 771 N N . ILE A 1 99 ? 1.044 -6.725 -15.251 1.00 83.19 99 ILE A N 1
ATOM 772 C CA . ILE A 1 99 ? 1.817 -5.907 -14.295 1.00 83.19 99 ILE A CA 1
ATOM 773 C C . ILE A 1 99 ? 0.873 -5.137 -13.364 1.00 83.19 99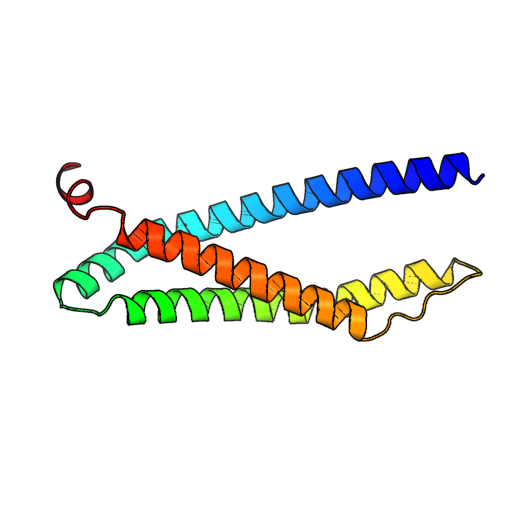 ILE A C 1
ATOM 775 O O . ILE A 1 99 ? 1.091 -5.092 -12.154 1.00 83.19 99 ILE A O 1
ATOM 779 N N . PHE A 1 100 ? -0.218 -4.592 -13.908 1.00 83.81 100 PHE A N 1
ATOM 780 C CA . PHE A 1 100 ? -1.239 -3.901 -13.120 1.00 83.81 100 PHE A CA 1
ATOM 781 C C . PHE A 1 100 ? -2.001 -4.863 -12.206 1.00 83.81 100 PHE A C 1
ATOM 783 O O . PHE A 1 100 ? -2.272 -4.518 -11.059 1.00 83.81 100 PHE A O 1
ATOM 790 N N . LEU A 1 101 ? -2.297 -6.081 -12.674 1.00 85.06 101 LEU A N 1
ATOM 791 C CA . LEU A 1 101 ? -2.899 -7.126 -11.843 1.00 85.06 101 LEU A CA 1
ATOM 792 C C . LEU A 1 101 ? -1.968 -7.562 -10.707 1.00 85.06 101 LEU A C 1
ATOM 794 O O . LEU A 1 101 ? -2.419 -7.684 -9.570 1.00 85.06 101 LEU A O 1
ATOM 798 N N . LEU A 1 102 ? -0.672 -7.740 -10.980 1.00 86.19 102 LEU A N 1
ATOM 799 C CA . LEU A 1 102 ? 0.328 -8.029 -9.950 1.00 86.19 102 LEU A CA 1
ATOM 800 C C . LEU A 1 102 ? 0.400 -6.900 -8.918 1.00 86.19 102 LEU A C 1
ATOM 802 O O . LEU A 1 102 ? 0.309 -7.169 -7.721 1.00 86.19 102 LEU A O 1
ATOM 806 N N . ALA A 1 103 ? 0.476 -5.646 -9.365 1.00 82.94 103 ALA A N 1
ATOM 807 C CA . ALA A 1 103 ? 0.492 -4.481 -8.485 1.00 82.94 103 ALA A CA 1
ATOM 808 C C . ALA A 1 103 ? -0.778 -4.390 -7.621 1.00 82.94 103 ALA A C 1
ATOM 810 O O . ALA A 1 103 ? -0.682 -4.203 -6.408 1.00 82.94 103 ALA A O 1
ATOM 811 N N . LEU A 1 104 ? -1.958 -4.591 -8.217 1.00 84.19 104 LEU A N 1
ATOM 812 C CA . LEU A 1 104 ? -3.235 -4.610 -7.504 1.00 84.19 104 LEU A CA 1
ATOM 813 C C . LEU A 1 104 ? -3.279 -5.731 -6.461 1.00 84.19 104 LEU A C 1
ATOM 815 O O . LEU A 1 104 ? -3.682 -5.499 -5.323 1.00 84.19 104 LEU A O 1
ATOM 819 N N . SER A 1 105 ? -2.832 -6.933 -6.831 1.00 84.31 105 SER A N 1
ATOM 820 C CA . SER A 1 105 ? -2.797 -8.085 -5.928 1.00 84.31 105 SER A CA 1
ATOM 821 C C . SER A 1 105 ? -1.858 -7.850 -4.741 1.00 84.31 105 SER A C 1
ATOM 823 O O . SER A 1 105 ? -2.235 -8.118 -3.603 1.00 84.31 105 SER A O 1
ATOM 825 N N . GLY A 1 106 ? -0.681 -7.262 -4.981 1.00 84.38 106 GLY A N 1
ATOM 826 C CA . GLY A 1 106 ? 0.280 -6.918 -3.936 1.00 84.38 106 GLY A CA 1
ATOM 827 C C . GLY A 1 106 ? -0.257 -5.845 -2.993 1.00 84.38 106 GLY A C 1
ATOM 828 O O . GLY A 1 106 ? -0.159 -5.985 -1.777 1.00 84.38 106 GLY A O 1
ATOM 829 N N . ILE A 1 107 ? -0.899 -4.811 -3.541 1.00 80.50 107 ILE A N 1
ATOM 830 C CA . ILE A 1 107 ? -1.560 -3.758 -2.764 1.00 80.50 107 ILE A CA 1
ATOM 831 C C . ILE A 1 107 ? -2.671 -4.334 -1.881 1.00 80.50 107 ILE A C 1
ATOM 833 O O . ILE A 1 107 ? -2.717 -4.034 -0.689 1.00 80.50 107 ILE A O 1
ATOM 837 N N . LEU A 1 108 ? -3.540 -5.186 -2.431 1.00 80.56 108 LEU A N 1
ATOM 838 C CA . LEU A 1 108 ? -4.603 -5.833 -1.661 1.00 80.56 108 LEU A CA 1
ATOM 839 C C . LEU A 1 108 ? -4.028 -6.699 -0.538 1.00 80.56 108 LEU A C 1
ATOM 841 O O . LEU A 1 108 ? -4.512 -6.635 0.591 1.00 80.56 108 LEU A O 1
ATOM 845 N N . LEU A 1 109 ? -2.970 -7.458 -0.821 1.00 82.88 109 LEU A N 1
ATOM 846 C CA . LEU A 1 109 ? -2.311 -8.323 0.154 1.00 82.88 109 LEU A CA 1
ATOM 847 C C . LEU A 1 109 ? -1.693 -7.504 1.299 1.00 82.88 109 LEU A C 1
ATOM 849 O O . LEU A 1 109 ? -1.931 -7.810 2.468 1.00 82.88 109 LEU A O 1
ATOM 853 N N . ILE A 1 110 ? -0.983 -6.415 0.989 1.00 76.06 110 ILE A N 1
ATOM 854 C CA . ILE A 1 110 ? -0.415 -5.498 1.991 1.00 76.06 110 ILE A CA 1
ATOM 855 C C . ILE A 1 110 ? -1.520 -4.830 2.816 1.00 76.06 110 ILE A C 1
ATOM 857 O O . ILE A 1 110 ? -1.395 -4.743 4.041 1.00 76.06 110 ILE A O 1
ATOM 861 N N . SER A 1 111 ? -2.609 -4.387 2.185 1.00 70.88 111 SER A N 1
ATOM 862 C CA . SER A 1 111 ? -3.749 -3.796 2.890 1.00 70.88 111 SER A CA 1
ATOM 863 C C . SER A 1 111 ? -4.377 -4.792 3.862 1.00 70.88 111 SER A C 1
ATOM 865 O O . SER A 1 111 ? -4.540 -4.461 5.036 1.00 70.88 111 SER A O 1
ATOM 867 N N . VAL A 1 112 ? -4.649 -6.027 3.431 1.00 69.81 112 VAL A N 1
ATOM 868 C CA . VAL A 1 112 ? -5.207 -7.081 4.296 1.00 69.81 112 VAL A CA 1
ATOM 869 C C . VAL A 1 112 ? -4.269 -7.401 5.460 1.00 69.81 112 VAL A C 1
ATOM 871 O O . VAL A 1 112 ? -4.726 -7.456 6.601 1.00 69.81 112 VAL A O 1
ATOM 874 N N . LEU A 1 113 ? -2.963 -7.545 5.212 1.00 73.25 113 LEU A N 1
ATOM 875 C CA . LEU A 1 113 ? -1.978 -7.783 6.273 1.00 73.25 113 LEU A CA 1
ATOM 876 C C . LEU A 1 113 ? -1.919 -6.622 7.272 1.00 73.25 113 LEU A C 1
ATOM 878 O O . LEU A 1 113 ? -1.915 -6.846 8.482 1.00 73.25 113 LEU A O 1
ATOM 882 N N . THR A 1 114 ? -1.925 -5.381 6.784 1.00 69.25 114 THR A N 1
ATOM 883 C CA . THR A 1 114 ? -1.884 -4.179 7.629 1.00 69.25 114 THR A CA 1
ATOM 884 C C . THR A 1 114 ? -3.145 -4.055 8.481 1.00 69.25 114 THR A C 1
ATOM 886 O O . THR A 1 114 ? -3.053 -3.732 9.666 1.00 69.25 114 THR A O 1
ATOM 889 N N . ILE A 1 115 ? -4.319 -4.335 7.907 1.00 67.06 115 ILE A N 1
ATOM 890 C CA . ILE A 1 115 ? -5.606 -4.333 8.614 1.00 67.06 115 ILE A CA 1
ATOM 891 C C . ILE A 1 115 ? -5.637 -5.444 9.658 1.00 67.06 115 ILE A C 1
ATOM 893 O O . ILE A 1 115 ? -5.970 -5.174 10.810 1.00 67.06 115 ILE A O 1
ATOM 897 N N . GLY A 1 116 ? -5.257 -6.666 9.278 1.00 64.81 116 GLY A N 1
ATOM 898 C CA . GLY A 1 116 ? -5.189 -7.802 10.191 1.00 64.81 116 GLY A CA 1
ATOM 899 C C . GLY A 1 116 ? -4.286 -7.493 11.381 1.00 64.81 116 GLY A C 1
ATOM 900 O O . GLY A 1 116 ? -4.702 -7.640 12.527 1.00 64.81 116 GLY A O 1
ATOM 901 N N . TYR A 1 117 ? -3.096 -6.947 11.122 1.00 66.19 117 TYR A N 1
ATOM 902 C CA . TYR A 1 117 ? -2.157 -6.553 12.166 1.00 66.19 117 TYR A CA 1
ATOM 903 C C . TYR A 1 117 ? -2.692 -5.418 13.054 1.00 66.19 117 TYR A C 1
ATOM 905 O O . TYR A 1 117 ? -2.676 -5.538 14.278 1.00 66.19 117 TYR A O 1
ATOM 913 N N . LYS A 1 118 ? -3.206 -4.322 12.474 1.00 62.34 118 LYS A N 1
ATOM 914 C CA . LYS A 1 118 ? -3.748 -3.186 13.244 1.00 62.34 118 LYS A CA 1
ATOM 915 C C . LYS A 1 118 ? -4.980 -3.570 14.052 1.00 62.34 118 LYS A C 1
ATOM 917 O O . LYS A 1 118 ? -5.110 -3.124 15.187 1.00 62.34 118 LYS A O 1
ATOM 922 N N . SER A 1 119 ? -5.861 -4.394 13.494 1.00 60.34 119 SER A N 1
ATOM 923 C CA . SER A 1 119 ? -7.063 -4.856 14.180 1.00 60.34 119 SER A CA 1
ATOM 924 C C . SER A 1 119 ? -6.729 -5.810 15.318 1.00 60.34 119 SER A C 1
ATOM 926 O O . SER A 1 119 ? -7.233 -5.613 16.418 1.00 60.34 119 SER A O 1
ATOM 928 N N . LEU A 1 120 ? -5.816 -6.765 15.108 1.00 62.50 120 LEU A N 1
ATOM 929 C CA . LEU A 1 120 ? -5.308 -7.610 16.191 1.00 62.50 120 LEU A CA 1
ATOM 930 C C . LEU A 1 120 ? -4.670 -6.759 17.287 1.00 62.50 120 LEU A C 1
ATOM 932 O O . LEU A 1 120 ? -4.954 -6.965 18.461 1.00 62.50 120 LEU A O 1
ATOM 936 N N . ARG A 1 121 ? -3.875 -5.749 16.925 1.00 60.12 121 ARG A N 1
ATOM 937 C CA . ARG A 1 121 ? -3.257 -4.841 17.897 1.00 60.12 121 ARG A CA 1
ATOM 938 C C . ARG A 1 121 ? -4.281 -3.971 18.637 1.00 60.12 121 ARG A C 1
ATOM 940 O O . ARG A 1 121 ? -4.105 -3.759 19.826 1.00 60.12 121 ARG A O 1
ATOM 947 N N . ALA A 1 122 ? -5.348 -3.514 17.982 1.00 56.53 122 ALA A N 1
ATOM 948 C CA . ALA A 1 122 ? -6.452 -2.768 18.603 1.00 56.53 122 ALA A CA 1
ATOM 949 C C . ALA A 1 122 ? -7.394 -3.662 19.439 1.00 56.53 122 ALA A C 1
ATOM 951 O O . ALA A 1 122 ? -8.071 -3.196 20.355 1.00 56.53 122 ALA A O 1
ATOM 952 N N . ALA A 1 123 ? -7.456 -4.958 19.128 1.00 52.38 123 ALA A N 1
ATOM 953 C CA . ALA A 1 123 ? -8.168 -5.958 19.916 1.00 52.38 123 ALA A CA 1
ATOM 954 C C . ALA A 1 123 ? -7.374 -6.355 21.170 1.00 52.38 123 ALA A C 1
ATOM 956 O O . ALA A 1 123 ? -7.960 -6.505 22.239 1.00 52.38 123 ALA A O 1
ATOM 957 N N . LEU A 1 124 ? -6.050 -6.489 21.026 1.00 51.12 124 LEU A N 1
ATOM 958 C CA . LEU A 1 124 ? -5.097 -6.827 22.086 1.00 51.12 124 LEU A CA 1
ATOM 959 C C . LEU A 1 124 ? -4.665 -5.615 22.919 1.00 51.12 124 LEU A C 1
ATOM 961 O O . LEU A 1 124 ? -4.122 -5.803 24.007 1.00 51.12 124 LEU A O 1
ATOM 965 N N . SER A 1 125 ? -4.896 -4.381 22.451 1.00 53.00 125 SER A N 1
ATOM 966 C CA . SER A 1 125 ? -4.737 -3.188 23.279 1.00 53.00 125 SER A CA 1
ATOM 967 C C . SER A 1 125 ? -5.790 -3.246 24.377 1.00 53.00 125 SER A C 1
ATOM 969 O O . SER A 1 125 ? -6.970 -2.954 24.158 1.00 53.00 125 SER A O 1
ATOM 971 N N . ASN A 1 126 ? -5.347 -3.718 25.539 1.00 41.88 126 ASN A N 1
ATOM 972 C CA . ASN A 1 126 ? -6.176 -3.908 26.708 1.00 41.88 126 ASN A CA 1
ATOM 973 C C . ASN A 1 126 ? -6.896 -2.590 27.042 1.00 41.88 126 ASN A C 1
ATOM 975 O O . ASN A 1 126 ? -6.235 -1.569 27.241 1.00 41.88 126 ASN A O 1
ATOM 979 N N . PRO A 1 127 ? -8.231 -2.603 27.188 1.00 48.22 127 PRO A N 1
ATOM 980 C CA . PRO A 1 127 ? -9.033 -1.432 27.550 1.00 48.22 127 PRO A CA 1
ATOM 981 C C . PRO A 1 127 ? -8.757 -0.911 28.976 1.00 48.22 127 PRO A C 1
ATOM 983 O O . PRO A 1 127 ? -9.456 -0.025 29.450 1.00 48.22 127 PRO A O 1
ATOM 986 N N . ILE A 1 128 ? -7.743 -1.449 29.660 1.00 45.31 128 ILE A N 1
ATOM 987 C CA . ILE A 1 128 ? -7.358 -1.099 31.029 1.00 45.31 128 ILE A CA 1
ATOM 988 C C . ILE A 1 128 ? -6.400 0.110 31.060 1.00 45.31 128 ILE A C 1
ATOM 990 O O . ILE A 1 128 ? -6.422 0.858 32.031 1.00 45.31 128 ILE A O 1
ATOM 994 N N . GLU A 1 129 ? -5.616 0.382 30.005 1.00 47.72 129 GLU A N 1
ATOM 995 C CA . GLU A 1 129 ? -4.767 1.596 29.963 1.00 47.72 129 GLU A CA 1
ATOM 996 C C . GLU A 1 129 ? -5.549 2.865 29.600 1.00 47.72 129 GLU A C 1
ATOM 998 O O . GLU A 1 129 ? -5.244 3.939 30.109 1.00 47.72 129 GLU A O 1
ATOM 1003 N N . SER A 1 130 ? -6.612 2.746 28.799 1.00 41.78 130 SER A N 1
ATOM 1004 C CA . SER A 1 130 ? -7.483 3.878 28.437 1.00 41.78 130 SER A CA 1
ATOM 1005 C C . SER A 1 130 ? -8.288 4.437 29.619 1.00 41.78 130 SER A C 1
ATOM 1007 O O . SER A 1 130 ? -8.844 5.523 29.494 1.00 41.78 130 SER A O 1
ATOM 1009 N N . LEU A 1 131 ? -8.388 3.697 30.725 1.00 45.66 131 LEU A N 1
ATOM 1010 C CA . LEU A 1 131 ? -9.130 4.079 31.932 1.00 45.66 131 LEU A CA 1
ATOM 1011 C C . LEU A 1 131 ? -8.222 4.566 33.071 1.00 45.66 131 LEU A C 1
ATOM 1013 O O . LEU A 1 131 ? -8.731 4.939 34.119 1.00 45.66 131 LEU A O 1
ATOM 1017 N N . LYS A 1 132 ? -6.893 4.546 32.888 1.00 42.88 132 LYS A N 1
ATOM 1018 C CA . LYS A 1 132 ? -5.914 4.951 33.914 1.00 42.88 132 LYS A CA 1
ATOM 1019 C C . LYS A 1 132 ? -5.128 6.216 33.543 1.00 42.88 132 LYS A C 1
ATOM 1021 O O . LYS A 1 132 ? -4.233 6.618 34.279 1.00 42.88 132 LYS A O 1
ATOM 1026 N N . SER A 1 133 ? -5.424 6.818 32.391 1.00 42.69 133 SER A N 1
ATOM 1027 C CA . SER A 1 133 ? -4.908 8.140 32.013 1.00 42.69 133 SER A CA 1
ATOM 1028 C C . SER A 1 133 ? -5.871 9.278 32.369 1.00 42.69 133 SER A C 1
ATOM 1030 O O . SER A 1 133 ? -5.724 10.377 31.837 1.00 42.69 133 SER A O 1
ATOM 1032 N N . GLU A 1 134 ? -6.849 9.000 33.231 1.00 42.50 134 GLU A N 1
ATOM 1033 C CA . GLU A 1 134 ? -7.543 10.001 34.042 1.00 42.50 134 GLU A CA 1
ATOM 1034 C C . GLU A 1 134 ? -7.168 9.779 35.511 1.00 42.50 134 GLU A C 1
ATOM 1036 O O . GLU A 1 134 ? -7.165 8.599 35.941 1.00 42.50 134 GLU A O 1
#

Sequence (134 aa):
MYEDEQRTAKIMNAFTLIAIIIGSLGLFGLVSYMSTTRTKEIGVRKVLGANLLDILKLFGTELALLTGISFVIAAPISWYLMRNWLEEFAYKIELGIGIFLLALSGILLISVLTIGYKSLRAALSNPIESLKSE

Foldseek 3Di:
DVVVVVVVVVVVVVVVVVVVVVVVVVVVVVVVVVCVVCVVVVVVVVVVPDDLVVVLVVLLVVLVVVLVVVLVVVVVVVVVVLVVVQVPDPDHDPPDCVVSVVVVVVSNVVSVVVSVVVSVVVVVPDCVVVVPVD

Secondary structure (DSSP, 8-state):
-HHHHHHHHHHHHHHHHHHHHHHHHHHHHHHHHHHHHHHHHHHHHHHTT--HHHHHHHHHHHHHHHHHHHHHHHHHHHHHHHHHHHHT-SSPPP--HHHHHHHHHHHHHHHHHHHHHHHHHHHHS-TTSTTS--

Radius of gyration: 20.75 Å; chains: 1; bounding box: 51×20×64 Å